Protein AF-A0A7J9RPJ3-F1 (afdb_monomer)

Foldseek 3Di:
DDDLQPDWDWDQDPVRDIDIDRLVVDPLSVCCVVVVQDPVRSVVVVVVD

Solvent-accessible surface area (backbone atoms only — not comparable to full-atom values): 3186 Å² total; per-residue (Å²): 138,87,60,59,81,77,44,73,49,77,46,70,48,99,85,69,48,82,45,79,44,54,58,67,76,37,67,67,53,49,50,35,67,72,68,66,48,49,74,68,56,55,56,56,58,64,72,75,110

Mean predicted aligned error: 6.49 Å

Radius of gyration: 13.36 Å; Cα contacts (8 Å, |Δi|>4): 40; chains: 1; bounding box: 25×34×32 Å

Nearest PDB structures (foldseek):
  6qtb-assembly2_D  TM=7.034E-01  e=3.383E+00  Thermochaetoides thermophila DSM 1495
  3uel-assembly2_B  TM=4.118E-01  e=3.920E+00  Rattus norvegicus
  8eug-a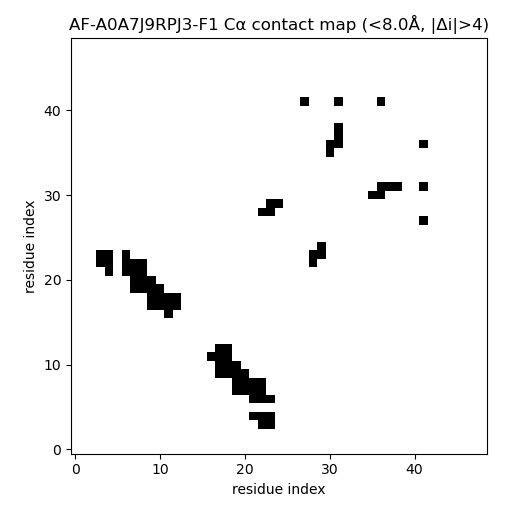ssembly1_g  TM=4.602E-01  e=9.490E+00  Schizosaccharomyces pombe
  6nkl-assembly1_C  TM=3.849E-01  e=8.816E+00  Haemophilus influenzae

Structure (mmCIF, N/CA/C/O backbone):
data_AF-A0A7J9RPJ3-F1
#
_entry.id   AF-A0A7J9RPJ3-F1
#
loop_
_atom_site.group_PDB
_atom_site.id
_atom_site.type_symbol
_atom_site.label_atom_id
_atom_site.label_alt_id
_atom_site.label_comp_id
_atom_site.label_asym_id
_atom_site.label_entity_id
_atom_site.label_seq_id
_atom_site.pdbx_PDB_ins_code
_atom_site.Cartn_x
_atom_site.Cartn_y
_atom_site.Cartn_z
_atom_site.occupancy
_atom_site.B_iso_or_equiv
_atom_site.auth_seq_id
_atom_site.auth_comp_id
_atom_site.auth_asym_id
_atom_site.auth_atom_id
_atom_site.pdbx_PDB_model_num
ATOM 1 N N . MET A 1 1 ? -7.085 -17.311 5.671 1.00 69.94 1 MET A N 1
ATOM 2 C CA . MET A 1 1 ? -6.935 -15.954 6.237 1.00 69.94 1 MET A CA 1
ATOM 3 C C . MET A 1 1 ? -5.740 -15.312 5.554 1.00 69.94 1 MET A C 1
ATOM 5 O O . MET A 1 1 ? -4.701 -15.954 5.501 1.00 69.94 1 MET A O 1
ATOM 9 N N . ILE A 1 2 ? -5.913 -14.142 4.936 1.00 78.44 2 ILE A N 1
ATOM 10 C CA . ILE A 1 2 ? -4.850 -13.435 4.203 1.00 78.44 2 ILE A CA 1
ATOM 11 C C . ILE A 1 2 ? -4.424 -12.240 5.055 1.00 78.44 2 ILE A C 1
ATOM 13 O O . ILE A 1 2 ? -5.278 -11.478 5.499 1.00 78.44 2 ILE A O 1
ATOM 17 N N . PHE A 1 3 ? -3.121 -12.116 5.294 1.00 88.12 3 PHE A N 1
ATOM 18 C CA . PHE A 1 3 ? -2.499 -11.008 6.017 1.00 88.12 3 PHE A CA 1
ATOM 19 C C . PHE A 1 3 ? -1.998 -9.961 5.016 1.00 88.12 3 PHE A C 1
ATOM 21 O O . PHE A 1 3 ? -1.497 -10.327 3.950 1.00 88.12 3 PHE A O 1
ATOM 28 N N . ILE A 1 4 ? -2.148 -8.674 5.331 1.00 90.19 4 ILE A N 1
ATOM 29 C CA . ILE A 1 4 ? -1.805 -7.567 4.420 1.00 90.19 4 ILE A CA 1
ATOM 30 C C . ILE A 1 4 ? -0.300 -7.523 4.113 1.00 90.19 4 ILE A C 1
ATOM 32 O O . ILE A 1 4 ? 0.106 -7.116 3.029 1.00 90.19 4 ILE A O 1
ATOM 36 N N . GLU A 1 5 ? 0.521 -8.032 5.029 1.00 93.12 5 GLU A N 1
ATOM 37 C CA . GLU A 1 5 ? 1.970 -8.205 4.918 1.00 93.12 5 GLU A CA 1
ATOM 38 C C . GLU A 1 5 ? 2.360 -9.158 3.779 1.00 93.12 5 GLU A C 1
ATOM 40 O O . GLU A 1 5 ? 3.466 -9.074 3.246 1.00 93.12 5 GLU A O 1
ATOM 45 N N . ASN A 1 6 ? 1.434 -10.031 3.370 1.00 94.00 6 ASN A N 1
ATOM 46 C CA . ASN A 1 6 ? 1.630 -10.982 2.279 1.00 94.00 6 ASN A CA 1
ATOM 47 C C . ASN A 1 6 ? 1.135 -10.443 0.927 1.00 94.00 6 ASN A C 1
ATOM 49 O O . ASN A 1 6 ? 1.225 -11.151 -0.076 1.00 94.00 6 ASN A O 1
ATOM 53 N N . ILE A 1 7 ? 0.595 -9.219 0.878 1.00 93.31 7 ILE A N 1
ATOM 54 C CA . ILE A 1 7 ? 0.088 -8.606 -0.352 1.00 93.31 7 ILE A CA 1
ATOM 55 C C . ILE A 1 7 ? 1.164 -7.712 -0.963 1.00 93.31 7 ILE A C 1
ATOM 57 O O . ILE A 1 7 ? 1.693 -6.799 -0.328 1.00 93.31 7 ILE A O 1
ATOM 61 N N . VAL A 1 8 ? 1.447 -7.952 -2.241 1.00 95.25 8 VAL A N 1
ATOM 62 C CA . VAL A 1 8 ? 2.302 -7.106 -3.073 1.00 95.25 8 VAL A CA 1
ATOM 63 C C . VAL A 1 8 ? 1.509 -6.713 -4.310 1.00 95.25 8 VAL A C 1
ATOM 65 O O . VAL A 1 8 ? 0.943 -7.575 -4.980 1.00 95.25 8 VAL A O 1
ATOM 68 N N . LEU A 1 9 ? 1.464 -5.417 -4.607 1.00 95.00 9 LEU A N 1
ATOM 69 C CA . LEU A 1 9 ? 0.870 -4.905 -5.836 1.00 95.00 9 LEU A CA 1
ATOM 70 C C . LEU A 1 9 ? 1.979 -4.648 -6.845 1.00 95.00 9 LEU A C 1
ATOM 72 O O . LEU A 1 9 ? 3.006 -4.054 -6.514 1.00 95.00 9 LEU A O 1
ATOM 76 N N . VAL A 1 10 ? 1.757 -5.098 -8.071 1.00 95.62 10 VAL A N 1
ATOM 77 C CA . VAL A 1 10 ? 2.715 -4.970 -9.162 1.00 95.62 10 VAL A CA 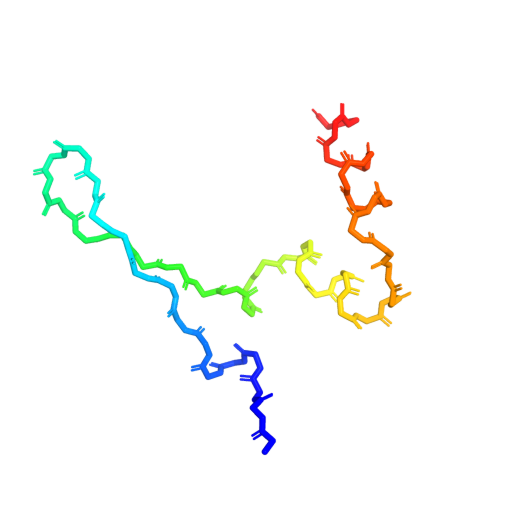1
ATOM 78 C C . VAL A 1 10 ? 2.023 -4.278 -10.324 1.00 95.62 10 VAL A C 1
ATOM 80 O O . VAL A 1 10 ? 0.936 -4.684 -10.729 1.00 95.62 10 VAL A O 1
ATOM 83 N N . GLN A 1 11 ? 2.652 -3.234 -10.849 1.00 95.75 11 GLN A N 1
ATOM 84 C CA . GLN A 1 11 ? 2.170 -2.475 -11.998 1.00 95.75 11 GLN A CA 1
ATOM 85 C C . GLN A 1 11 ? 3.332 -2.228 -12.960 1.00 95.75 11 GLN A C 1
ATOM 87 O O . GLN A 1 11 ? 4.460 -2.014 -12.525 1.00 95.75 11 GLN A O 1
ATOM 92 N N . LEU A 1 12 ? 3.061 -2.233 -14.264 1.00 96.38 12 LEU A N 1
ATOM 93 C CA . LEU A 1 12 ? 3.993 -1.699 -15.255 1.00 96.38 12 LEU A CA 1
ATOM 94 C C . LEU A 1 12 ? 3.748 -0.199 -15.408 1.00 96.38 12 LEU A C 1
ATOM 96 O O . LEU A 1 12 ? 2.601 0.229 -15.544 1.00 96.38 12 LEU A O 1
ATOM 100 N N . ASP A 1 13 ? 4.813 0.592 -15.351 1.00 95.00 13 ASP A N 1
ATOM 101 C CA . ASP A 1 13 ? 4.739 2.001 -15.718 1.00 95.00 13 ASP A CA 1
ATOM 102 C C . ASP A 1 13 ? 4.678 2.180 -17.244 1.00 95.00 13 ASP A C 1
ATOM 104 O O . ASP A 1 13 ? 4.872 1.235 -18.015 1.00 95.00 13 ASP A O 1
ATOM 108 N N . ASP A 1 14 ? 4.443 3.413 -17.686 1.00 96.12 14 ASP A N 1
ATOM 109 C CA . ASP A 1 14 ? 4.312 3.750 -19.110 1.00 96.12 14 ASP A CA 1
ATOM 110 C C . ASP A 1 14 ? 5.605 3.521 -19.916 1.00 96.12 14 ASP A C 1
ATOM 112 O O . ASP A 1 14 ? 5.598 3.561 -21.146 1.00 96.12 14 ASP A O 1
ATOM 116 N N . LYS A 1 15 ? 6.733 3.290 -19.236 1.00 96.31 15 LYS A N 1
ATOM 117 C CA . LYS A 1 15 ? 8.042 2.998 -19.832 1.00 96.31 15 LYS A CA 1
ATOM 118 C C . LYS A 1 15 ? 8.372 1.500 -19.794 1.00 96.31 15 LYS A C 1
ATOM 120 O O . LYS A 1 15 ? 9.432 1.107 -20.277 1.00 96.31 15 LYS A O 1
ATOM 125 N N . GLY A 1 16 ? 7.479 0.669 -19.254 1.00 93.62 16 GLY A N 1
ATOM 126 C CA . GLY A 1 16 ? 7.650 -0.776 -19.130 1.00 93.62 16 GLY A CA 1
ATOM 127 C C . GLY A 1 16 ? 8.460 -1.220 -17.909 1.00 93.62 16 GLY A C 1
ATOM 128 O O . GLY A 1 16 ? 8.812 -2.397 -17.818 1.00 93.62 16 GLY A O 1
ATOM 129 N N . PHE A 1 17 ? 8.758 -0.330 -16.958 1.00 96.25 17 PHE A N 1
ATOM 130 C CA . PHE A 1 17 ? 9.386 -0.719 -15.699 1.00 96.25 17 PHE A CA 1
ATOM 131 C C . PHE A 1 17 ? 8.355 -1.285 -14.728 1.00 96.25 17 PHE A C 1
ATOM 133 O O . PHE A 1 17 ? 7.215 -0.833 -14.642 1.00 96.25 17 PHE A O 1
ATOM 140 N N . THR A 1 18 ? 8.781 -2.280 -13.955 1.00 96.94 18 THR A N 1
ATOM 141 C CA . THR A 1 18 ? 7.956 -2.854 -12.894 1.00 96.94 18 THR A CA 1
ATOM 142 C C . THR A 1 18 ? 8.005 -1.970 -11.655 1.00 96.94 18 THR A C 1
ATOM 144 O O . THR A 1 18 ? 9.062 -1.782 -11.056 1.00 96.94 18 THR A O 1
ATOM 147 N N . GLN A 1 19 ? 6.844 -1.477 -11.239 1.00 96.50 19 GLN A N 1
ATOM 148 C CA . GLN A 1 19 ? 6.629 -0.833 -9.953 1.00 96.50 19 GLN A CA 1
ATOM 149 C C . GLN A 1 19 ? 6.049 -1.842 -8.963 1.00 96.50 19 GLN A C 1
ATOM 151 O O . GLN A 1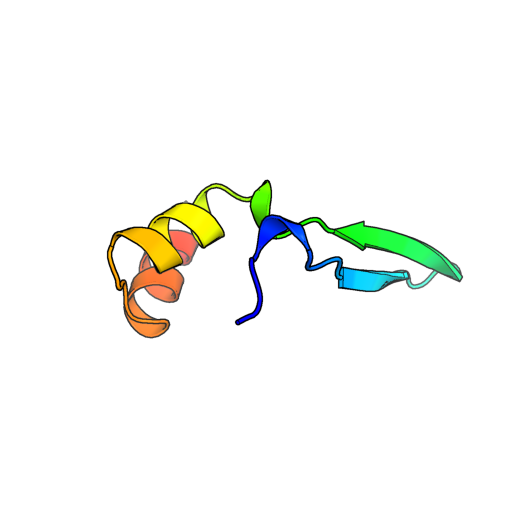 19 ? 5.088 -2.551 -9.266 1.00 96.50 19 GLN A O 1
ATOM 156 N N 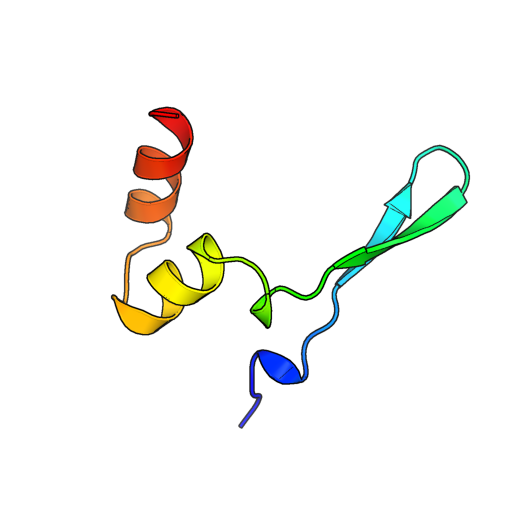. ILE A 1 20 ? 6.645 -1.897 -7.774 1.00 95.56 20 ILE A N 1
ATOM 157 C CA . ILE A 1 20 ? 6.242 -2.789 -6.689 1.00 95.56 20 ILE A CA 1
ATOM 158 C C . ILE A 1 20 ? 5.767 -1.929 -5.524 1.00 95.56 20 ILE A C 1
ATOM 160 O O . ILE A 1 20 ? 6.520 -1.102 -5.013 1.00 95.56 20 ILE A O 1
ATOM 164 N N . PHE A 1 21 ? 4.540 -2.162 -5.072 1.00 94.94 21 PHE A N 1
ATOM 165 C CA . PHE A 1 21 ? 3.968 -1.498 -3.909 1.00 94.94 21 PHE A CA 1
ATOM 166 C C . PHE A 1 21 ? 3.654 -2.525 -2.827 1.00 94.94 21 PHE A C 1
ATOM 168 O O . PHE A 1 21 ? 3.095 -3.590 -3.097 1.00 94.94 21 PHE A O 1
ATOM 175 N N . ARG A 1 22 ? 3.983 -2.185 -1.581 1.00 95.38 22 ARG A N 1
ATOM 176 C CA . ARG A 1 22 ? 3.647 -2.969 -0.391 1.00 95.38 22 ARG A CA 1
ATOM 177 C C . ARG A 1 22 ? 2.599 -2.197 0.407 1.00 95.38 22 ARG A C 1
ATOM 179 O O . ARG A 1 22 ? 2.959 -1.264 1.123 1.00 95.38 22 ARG A O 1
ATOM 186 N N . PRO A 1 23 ? 1.302 -2.533 0.288 1.00 92.75 23 PRO A N 1
ATOM 187 C CA . PRO A 1 23 ? 0.242 -1.814 0.995 1.00 92.75 23 PRO A CA 1
ATOM 188 C C . PRO A 1 23 ? 0.448 -1.789 2.512 1.00 92.75 23 PRO A C 1
ATOM 190 O O . PRO A 1 23 ? 0.152 -0.786 3.150 1.00 92.75 23 PRO A O 1
ATOM 193 N N . ALA A 1 24 ? 1.042 -2.846 3.075 1.00 92.75 24 ALA A N 1
ATOM 194 C CA . ALA A 1 24 ? 1.396 -2.931 4.491 1.00 92.75 24 ALA A CA 1
ATOM 195 C C . ALA A 1 24 ? 2.395 -1.855 4.964 1.00 92.75 24 ALA A C 1
ATOM 197 O O . ALA A 1 24 ? 2.567 -1.667 6.164 1.00 92.75 24 ALA A O 1
ATOM 198 N N . GLU A 1 25 ? 3.062 -1.136 4.060 1.00 93.56 25 GLU A N 1
ATOM 199 C CA . GLU A 1 25 ? 3.988 -0.047 4.397 1.00 93.56 25 GLU A CA 1
ATOM 200 C C . GLU A 1 25 ? 3.323 1.336 4.324 1.00 93.56 25 GLU A C 1
ATOM 202 O O . GLU A 1 25 ? 3.901 2.325 4.774 1.00 93.56 25 GLU A O 1
ATOM 207 N N . LYS A 1 26 ? 2.097 1.427 3.795 1.00 91.19 26 LYS A N 1
ATOM 208 C CA . LYS A 1 26 ? 1.359 2.688 3.666 1.00 91.19 26 LYS A CA 1
ATOM 209 C C . LYS A 1 26 ? 0.596 2.995 4.950 1.00 91.19 26 LYS A C 1
ATOM 211 O O . LYS A 1 26 ? -0.220 2.196 5.408 1.00 91.19 26 LYS A O 1
ATOM 216 N N . LYS A 1 27 ? 0.859 4.166 5.534 1.00 86.88 27 LYS A N 1
ATOM 217 C CA . LYS A 1 27 ? 0.251 4.604 6.800 1.00 86.88 27 LYS A CA 1
ATOM 218 C C . LYS A 1 27 ? -1.270 4.701 6.679 1.00 86.88 27 LYS A C 1
ATOM 220 O O . LYS A 1 27 ? -1.983 4.278 7.578 1.00 86.88 27 LYS A O 1
ATOM 225 N N . GLU A 1 28 ? -1.749 5.189 5.544 1.00 83.75 28 GLU A N 1
ATOM 226 C CA . GLU A 1 28 ? -3.163 5.373 5.220 1.00 83.75 28 GLU A CA 1
ATOM 227 C C . GLU A 1 28 ? -3.897 4.027 5.177 1.00 83.75 28 GLU A C 1
ATOM 229 O O . GLU A 1 28 ? -4.998 3.893 5.702 1.00 83.75 28 GLU A O 1
ATOM 234 N N . VAL A 1 29 ? -3.251 2.996 4.623 1.00 86.50 29 VAL A N 1
ATOM 235 C CA . VAL A 1 29 ? -3.797 1.631 4.573 1.00 86.50 29 VAL A CA 1
ATOM 236 C C . VAL A 1 29 ? -3.886 1.031 5.977 1.00 86.50 29 VAL A C 1
ATOM 238 O O . VAL A 1 29 ? -4.877 0.379 6.296 1.00 86.50 29 VAL A O 1
ATOM 241 N N . LYS A 1 30 ? -2.894 1.277 6.842 1.00 85.12 30 LYS A N 1
ATOM 242 C CA . LYS A 1 30 ? -2.951 0.842 8.249 1.00 85.12 30 LYS A CA 1
ATOM 243 C C . LYS A 1 30 ? -4.085 1.528 9.004 1.00 85.12 30 LYS 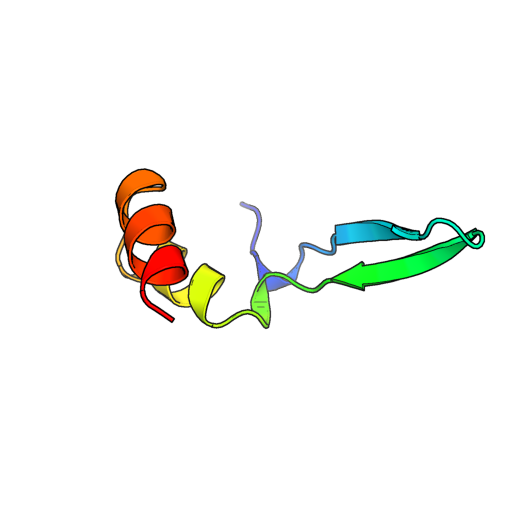A C 1
ATOM 245 O O . LYS A 1 30 ? -4.889 0.839 9.618 1.00 85.12 30 LYS A O 1
ATOM 250 N N . ILE A 1 31 ? -4.197 2.853 8.888 1.00 82.81 31 ILE A N 1
ATOM 251 C CA . ILE A 1 31 ? -5.271 3.650 9.504 1.00 82.81 31 ILE A CA 1
ATOM 252 C C . ILE A 1 31 ? -6.644 3.147 9.050 1.00 82.81 31 ILE A C 1
ATOM 254 O O . ILE A 1 31 ? -7.529 2.979 9.887 1.00 82.81 31 ILE A O 1
ATOM 258 N N . PHE A 1 32 ? -6.808 2.863 7.755 1.00 83.50 32 PHE A N 1
ATOM 259 C CA . PHE A 1 32 ? -8.037 2.300 7.200 1.00 83.50 32 PHE A CA 1
ATOM 260 C C . PHE A 1 32 ? -8.404 0.955 7.846 1.00 83.50 32 PHE A C 1
ATOM 262 O O . PHE A 1 32 ? -9.533 0.768 8.302 1.00 83.50 32 PHE A O 1
ATOM 269 N N . LEU A 1 33 ? -7.440 0.032 7.928 1.00 83.38 33 LEU A N 1
ATOM 270 C CA . LEU A 1 33 ? -7.650 -1.306 8.486 1.00 83.38 33 LEU A CA 1
ATOM 271 C C . LEU A 1 33 ? -7.886 -1.291 10.006 1.00 83.38 33 LEU A C 1
ATOM 273 O O . LEU A 1 33 ? -8.740 -2.029 10.494 1.00 83.38 33 LEU A O 1
ATOM 277 N N . GLU A 1 34 ? -7.149 -0.463 10.749 1.00 82.25 34 GLU A N 1
ATOM 278 C CA . GLU A 1 34 ? -7.207 -0.388 12.215 1.00 82.25 34 GLU A CA 1
ATOM 279 C C . GLU A 1 34 ? -8.458 0.345 12.713 1.00 82.25 34 GLU A C 1
ATOM 281 O O . GLU A 1 34 ? -9.134 -0.136 13.624 1.00 82.25 34 GLU A O 1
ATOM 286 N N . ASN A 1 35 ? -8.812 1.478 12.099 1.00 78.56 35 ASN A N 1
ATOM 287 C CA . ASN A 1 35 ? -9.933 2.305 12.556 1.00 78.56 35 ASN A CA 1
ATOM 288 C C . ASN A 1 35 ? -11.293 1.854 12.007 1.00 78.56 35 ASN A C 1
ATOM 290 O O . ASN A 1 35 ? -12.299 2.500 12.291 1.00 78.56 35 ASN A O 1
ATOM 294 N N . LYS A 1 36 ? -11.341 0.770 11.213 1.00 67.94 36 LYS A N 1
ATOM 295 C CA . LYS A 1 36 ? -12.514 0.393 10.395 1.00 67.94 36 LYS A CA 1
ATOM 296 C C . LYS A 1 36 ? -13.068 1.579 9.601 1.00 67.94 36 LYS A C 1
ATOM 298 O O . LYS A 1 36 ? -14.274 1.661 9.370 1.00 67.94 36 LYS A O 1
ATOM 303 N N . MET A 1 37 ? -12.181 2.500 9.238 1.00 73.88 37 MET A N 1
ATOM 304 C CA . MET A 1 37 ? -12.544 3.717 8.539 1.00 73.88 37 MET A CA 1
ATOM 305 C C . MET A 1 37 ? -13.194 3.313 7.216 1.00 73.88 37 MET A C 1
ATOM 307 O O . MET A 1 37 ? -12.696 2.430 6.514 1.00 73.88 37 MET A O 1
ATOM 311 N N . GLY A 1 38 ? -14.339 3.904 6.893 1.00 73.75 38 GLY A N 1
ATOM 312 C CA . GLY A 1 38 ? -15.001 3.664 5.617 1.00 73.75 38 GLY A CA 1
ATOM 313 C C . GLY A 1 38 ? -14.132 4.151 4.453 1.00 73.75 38 GLY A C 1
ATOM 314 O O . GLY A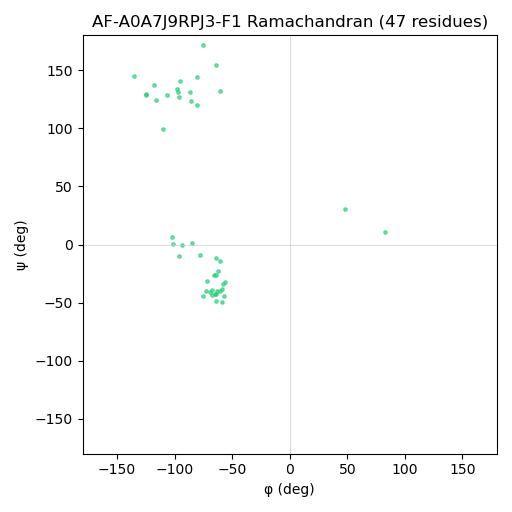 1 38 ? -13.335 5.077 4.597 1.00 73.75 38 GLY A O 1
ATOM 315 N N . ILE A 1 39 ? -14.299 3.569 3.259 1.00 76.12 39 ILE A N 1
ATOM 316 C CA . ILE A 1 39 ? -13.588 4.038 2.048 1.00 76.12 39 ILE A CA 1
ATOM 317 C C . ILE A 1 39 ? -13.901 5.521 1.775 1.00 76.12 39 ILE A C 1
ATOM 319 O O . ILE A 1 39 ? -13.040 6.273 1.322 1.00 76.12 39 ILE A O 1
ATOM 323 N N . GLU A 1 40 ? -15.126 5.941 2.086 1.00 78.38 40 GLU A N 1
ATOM 324 C CA . GLU A 1 40 ? -15.600 7.320 1.952 1.00 78.38 40 GLU A CA 1
ATOM 325 C C . GLU A 1 40 ? -14.840 8.284 2.876 1.00 78.38 40 GLU A C 1
ATOM 327 O O . GLU A 1 40 ? -14.423 9.358 2.443 1.00 78.38 40 GLU A O 1
ATOM 332 N N . GLU A 1 41 ? -14.596 7.877 4.122 1.00 74.56 41 GLU A N 1
ATOM 333 C CA . GLU A 1 41 ? -13.864 8.662 5.123 1.00 74.56 41 GLU A CA 1
ATOM 334 C C . GLU A 1 41 ? -12.388 8.820 4.726 1.00 74.56 41 GLU A C 1
ATOM 336 O O . GLU A 1 41 ? -11.862 9.935 4.729 1.00 74.56 41 GLU A O 1
ATOM 341 N N . LEU A 1 42 ? -11.756 7.736 4.256 1.00 76.00 42 LEU A N 1
ATOM 342 C CA . LEU A 1 42 ? -10.380 7.756 3.748 1.00 76.00 42 LEU A CA 1
ATOM 343 C C . LEU A 1 42 ? -10.210 8.731 2.567 1.00 76.00 42 LEU A C 1
ATOM 345 O O . LEU A 1 42 ? -9.190 9.411 2.439 1.00 76.00 42 LEU A O 1
ATOM 349 N N . TYR A 1 43 ? -11.210 8.809 1.684 1.00 73.56 43 TYR A N 1
ATOM 350 C CA . TYR A 1 43 ? -11.167 9.665 0.497 1.00 73.56 4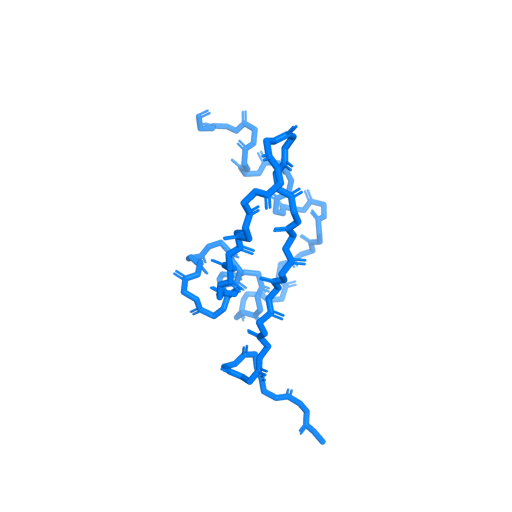3 TYR A CA 1
ATOM 351 C C . TYR A 1 43 ? -11.289 11.159 0.834 1.00 73.56 43 TYR A C 1
ATOM 353 O O . TYR A 1 43 ? -10.712 12.000 0.141 1.00 73.56 43 TYR A O 1
ATOM 361 N N . MET A 1 44 ? -12.018 11.497 1.900 1.00 74.69 44 MET A N 1
ATOM 362 C CA . MET A 1 44 ? -12.142 12.875 2.384 1.00 74.69 44 MET A CA 1
ATOM 363 C C . MET A 1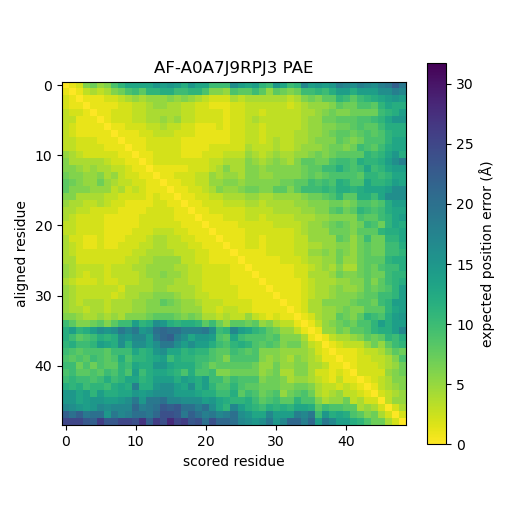 44 ? -10.854 13.368 3.056 1.00 74.69 44 MET A C 1
ATOM 365 O O . MET A 1 44 ? -10.443 14.507 2.822 1.00 74.69 44 MET A O 1
ATOM 369 N N . GLU A 1 45 ? -10.182 12.513 3.832 1.00 68.69 45 GLU A N 1
ATOM 370 C CA . GLU A 1 45 ? -8.919 12.859 4.500 1.00 68.69 45 GLU A CA 1
ATOM 371 C C . GLU A 1 45 ? -7.800 13.139 3.482 1.00 68.69 45 GLU A C 1
ATOM 373 O O . GLU A 1 45 ? -7.107 14.150 3.576 1.00 68.69 45 GLU A O 1
ATOM 378 N N . ASN A 1 46 ? -7.694 12.315 2.434 1.00 67.25 46 ASN A N 1
ATOM 379 C CA . ASN A 1 46 ? -6.663 12.456 1.399 1.00 67.25 46 ASN A CA 1
ATOM 380 C C . ASN A 1 46 ? -6.813 13.744 0.555 1.00 67.25 46 ASN A C 1
ATOM 382 O O . ASN A 1 46 ? -5.836 14.272 0.039 1.00 67.25 46 ASN A O 1
ATOM 386 N N . LYS A 1 47 ? -8.029 14.296 0.433 1.00 60.34 47 LYS A N 1
ATOM 387 C CA . LYS A 1 47 ? -8.282 15.570 -0.273 1.00 60.34 47 LYS A CA 1
ATOM 388 C C . LYS A 1 47 ? -7.908 16.822 0.521 1.00 60.34 47 LYS A C 1
ATOM 390 O O . LYS A 1 47 ? -7.979 17.920 -0.027 1.00 60.34 47 LYS A O 1
ATOM 395 N N . SER A 1 48 ? -7.578 16.670 1.798 1.00 54.41 48 SER A N 1
ATOM 396 C CA . SER A 1 48 ? -7.318 17.785 2.713 1.00 54.41 48 SER A CA 1
ATOM 397 C C . SER A 1 48 ? -5.819 18.023 2.957 1.00 54.41 48 SER A C 1
ATOM 399 O O . SER A 1 48 ? -5.477 18.839 3.814 1.00 54.41 48 SER A O 1
ATOM 401 N N . ALA A 1 49 ? -4.948 17.310 2.229 1.00 48.38 49 ALA A N 1
ATOM 402 C CA . ALA A 1 49 ? -3.486 17.374 2.302 1.00 48.38 49 ALA A CA 1
ATOM 403 C C . ALA A 1 49 ? -2.865 18.114 1.107 1.00 48.38 49 ALA A C 1
ATOM 405 O O . ALA A 1 49 ? -3.395 17.979 -0.020 1.00 48.38 49 ALA A O 1
#

Secondary structure (DSSP, 8-state):
---GG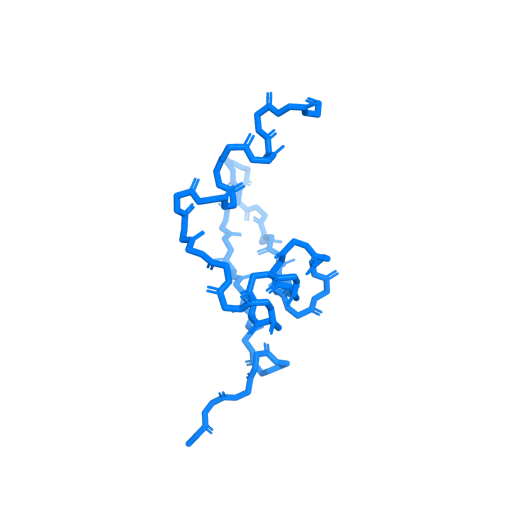G--EEEE-TTSPEEEE-GGG-HHHHHHHHTT--HHHHHHHHTT-

pLDDT: mean 84.34, std 12.01, range [48.38, 96.94]

Sequence (49 aa):
MIFIENIVLVQLDDKGFTQIFRPAEKKEVKIFLENKMGIEELYMENKSA